Protein AF-A0A4Q2RFX4-F1 (afdb_monomer)

Sequence (70 aa):
MDWQTEWTKTQQELSAASRNEHWWKCLPEERRSILGRTEYRKQCRLARQRLKSADERCRKLIRSRRESTH

pLDDT: mean 93.42, std 6.14, range [62.19, 97.44]

Radius of gyration: 16.07 Å; Cα contacts (8 Å, |Δi|>4): 31; chains: 1; bounding box: 40×20×42 Å

Foldseek 3Di:
DDLVVVLVVLVVQLVVLVVQLVCLVPPDPVRCVVCDPVSSVVSNVVSVVSNVVSVVSNVVSVVVVVVVVD

Mean predicted aligned error: 3.74 Å

Secondary structure (DSSP, 8-state):
--HHHHHHHHHHHHHHHHHHHHHHHT--HHHHHHH-HHHHHHHHHHHHHHHHHHHHHHHHHHHHHHHTT-

Organism: NCBI:txid2316527

Nearest PDB structures (foldseek):
  5xu0-assembly1_B-2  TM=8.515E-01  e=2.619E+00  Streptococcus pneumoniae
  5xu0-assembly1_C-2  TM=8.433E-01  e=3.523E+00  Streptococcus pneumoniae
  8akt-assembly1_0  TM=5.911E-01  e=8.088E+00  Synechocystis sp. PCC 6803

Solvent-accessible surface area (backbone atoms only — not comparable to full-atom values): 3815 Å² total; per-residue (Å²): 131,63,65,67,62,55,49,52,52,41,50,52,50,30,54,51,27,47,52,50,33,50,49,57,73,68,53,53,66,74,64,42,58,76,58,30,74,67,52,44,51,51,51,46,51,50,29,49,51,50,26,52,55,29,49,51,50,48,53,48,52,54,49,54,52,54,66,74,74,109

Structure (mmCIF, N/CA/C/O backbone):
data_AF-A0A4Q2RFX4-F1
#
_entry.id   AF-A0A4Q2RFX4-F1
#
loop_
_atom_site.group_PDB
_atom_site.id
_atom_site.type_symbol
_atom_site.label_atom_id
_atom_site.label_alt_id
_atom_site.label_comp_id
_atom_site.label_asym_id
_atom_site.label_entity_id
_atom_site.label_seq_id
_atom_site.pdbx_PDB_ins_code
_atom_site.Cartn_x
_atom_site.Cartn_y
_atom_site.Cartn_z
_atom_site.occupancy
_atom_site.B_iso_or_equiv
_atom_site.auth_seq_id
_atom_site.auth_comp_id
_atom_site.auth_asym_id
_atom_site.auth_atom_id
_atom_site.pdbx_PDB_model_num
ATOM 1 N N . MET A 1 1 ? -11.297 -11.733 18.088 1.00 62.38 1 MET A N 1
ATOM 2 C CA . MET A 1 1 ? -9.912 -11.349 17.739 1.00 62.38 1 MET A CA 1
ATOM 3 C C . MET A 1 1 ? -9.514 -10.181 18.621 1.00 62.38 1 MET A C 1
ATOM 5 O O . MET A 1 1 ? -10.378 -9.368 18.925 1.00 62.38 1 MET A O 1
ATOM 9 N N . ASP A 1 2 ? -8.262 -10.123 19.071 1.00 88.81 2 ASP A N 1
ATOM 10 C CA . ASP A 1 2 ? -7.755 -8.990 19.848 1.00 88.81 2 ASP A CA 1
ATOM 11 C C . ASP A 1 2 ? -7.604 -7.756 18.943 1.00 88.81 2 ASP A C 1
ATOM 13 O O . ASP A 1 2 ? -6.823 -7.765 17.987 1.00 88.81 2 ASP A O 1
ATOM 17 N N . TRP A 1 3 ? -8.368 -6.704 19.249 1.00 88.88 3 TRP A N 1
ATOM 18 C CA . TRP A 1 3 ? -8.348 -5.446 18.505 1.00 88.88 3 TRP A CA 1
ATOM 19 C C . TRP A 1 3 ? -6.946 -4.833 18.465 1.00 88.88 3 TRP A C 1
ATOM 21 O O . TRP A 1 3 ? -6.557 -4.288 17.435 1.00 88.88 3 TRP A O 1
ATOM 31 N N . GLN A 1 4 ? -6.166 -4.957 19.545 1.00 91.25 4 GLN A N 1
ATOM 32 C CA . GLN A 1 4 ? -4.824 -4.384 19.611 1.00 91.25 4 GLN A CA 1
ATOM 33 C C . GLN A 1 4 ? -3.877 -5.072 18.620 1.00 91.25 4 GLN A C 1
ATOM 35 O O . GLN A 1 4 ? -3.124 -4.403 17.904 1.00 91.25 4 GLN A O 1
ATOM 40 N N . THR A 1 5 ? -3.945 -6.401 18.533 1.00 94.38 5 THR A N 1
ATOM 41 C CA . THR A 1 5 ? -3.182 -7.192 17.560 1.00 94.38 5 THR A CA 1
ATOM 42 C C . THR A 1 5 ? -3.565 -6.840 16.117 1.00 94.38 5 THR A C 1
ATOM 44 O O . THR A 1 5 ? -2.692 -6.591 15.281 1.00 94.38 5 THR A O 1
ATOM 47 N N . GLU A 1 6 ? -4.864 -6.766 15.815 1.00 93.00 6 GLU A N 1
ATOM 48 C CA . GLU A 1 6 ? -5.359 -6.434 14.471 1.00 93.00 6 GLU A CA 1
ATOM 49 C C . GLU A 1 6 ? -5.012 -4.992 14.061 1.00 93.00 6 GLU A C 1
ATOM 51 O O . GLU A 1 6 ? -4.581 -4.737 12.929 1.00 93.00 6 GLU A O 1
ATOM 56 N N . TRP A 1 7 ? -5.127 -4.053 15.001 1.00 94.06 7 TRP A N 1
ATOM 57 C CA . TRP A 1 7 ? -4.732 -2.661 14.827 1.00 94.06 7 TRP A CA 1
ATOM 58 C C . TRP A 1 7 ? -3.239 -2.531 14.526 1.00 94.06 7 TRP A C 1
ATOM 60 O O . TRP A 1 7 ? -2.864 -1.915 13.526 1.00 94.06 7 TRP A O 1
ATOM 70 N N . THR A 1 8 ? -2.391 -3.173 15.332 1.00 95.75 8 THR A N 1
ATOM 71 C CA . THR A 1 8 ? -0.930 -3.141 15.168 1.00 95.75 8 THR A CA 1
ATOM 72 C C . THR A 1 8 ? -0.516 -3.682 13.802 1.00 95.75 8 THR A C 1
ATOM 74 O O . THR A 1 8 ? 0.253 -3.037 13.087 1.00 95.75 8 THR A O 1
ATOM 77 N N . LYS A 1 9 ? -1.073 -4.828 13.389 1.00 95.75 9 LYS A N 1
ATOM 78 C CA . LYS A 1 9 ? -0.816 -5.401 12.062 1.00 95.75 9 LYS A CA 1
ATOM 79 C C . LYS A 1 9 ? -1.220 -4.435 10.946 1.00 95.75 9 LYS A C 1
ATOM 81 O O . LYS A 1 9 ? -0.451 -4.193 10.019 1.00 95.75 9 LYS A O 1
ATOM 86 N N . THR A 1 10 ? -2.405 -3.842 11.051 1.00 94.25 10 THR A N 1
ATOM 87 C CA . THR A 1 10 ? -2.921 -2.936 10.017 1.00 94.25 10 THR A CA 1
ATOM 88 C C . THR A 1 10 ? -2.099 -1.645 9.926 1.00 94.25 10 THR A C 1
ATOM 90 O O . THR A 1 10 ? -1.830 -1.167 8.823 1.00 94.25 10 THR A O 1
ATOM 93 N N . GLN A 1 11 ? -1.608 -1.121 11.054 1.00 96.19 11 GLN A N 1
ATOM 94 C CA . GLN A 1 11 ? -0.659 -0.005 11.061 1.00 96.19 11 GLN A CA 1
ATOM 95 C C . GLN A 1 11 ? 0.682 -0.371 10.413 1.00 96.19 11 GLN A C 1
ATOM 97 O O . GLN A 1 11 ? 1.192 0.403 9.603 1.00 96.19 11 GLN A O 1
ATOM 102 N N . GLN A 1 12 ? 1.239 -1.549 10.708 1.00 96.50 12 GLN A N 1
ATOM 103 C CA . GLN A 1 12 ? 2.479 -2.013 10.073 1.00 96.50 12 GLN A CA 1
ATOM 104 C C . GLN A 1 12 ? 2.329 -2.124 8.550 1.00 96.50 12 GLN A C 1
ATOM 106 O O . GLN A 1 12 ? 3.216 -1.699 7.804 1.00 96.50 12 GLN A O 1
ATOM 111 N N . GLU A 1 13 ? 1.192 -2.640 8.080 1.00 95.31 13 GLU A N 1
ATOM 112 C CA . GLU A 1 13 ? 0.874 -2.713 6.654 1.00 95.31 13 GLU A CA 1
ATOM 113 C C . GLU A 1 13 ? 0.766 -1.322 6.013 1.00 95.31 13 GLU A C 1
ATOM 115 O O . GLU A 1 13 ? 1.287 -1.115 4.913 1.00 95.31 13 GLU A O 1
ATOM 120 N N . LEU A 1 14 ? 0.156 -0.351 6.702 1.00 97.38 14 LEU A N 1
ATOM 121 C CA . LEU A 1 14 ? 0.094 1.037 6.241 1.00 97.38 14 LEU A CA 1
ATOM 122 C C . LEU A 1 14 ? 1.493 1.656 6.130 1.00 97.38 14 LEU A C 1
ATOM 124 O O . LEU A 1 14 ? 1.836 2.235 5.095 1.00 97.38 14 LEU A O 1
ATOM 128 N N . SER A 1 15 ? 2.333 1.492 7.153 1.00 97.31 15 SER A N 1
ATOM 129 C CA . SER A 1 15 ? 3.715 1.978 7.138 1.00 97.31 15 SER A CA 1
ATOM 130 C C . SER A 1 15 ? 4.543 1.326 6.026 1.00 97.31 15 SER A C 1
ATOM 132 O O . SER A 1 15 ? 5.323 2.002 5.352 1.00 97.31 15 SER A O 1
ATOM 134 N N . ALA A 1 16 ? 4.374 0.024 5.784 1.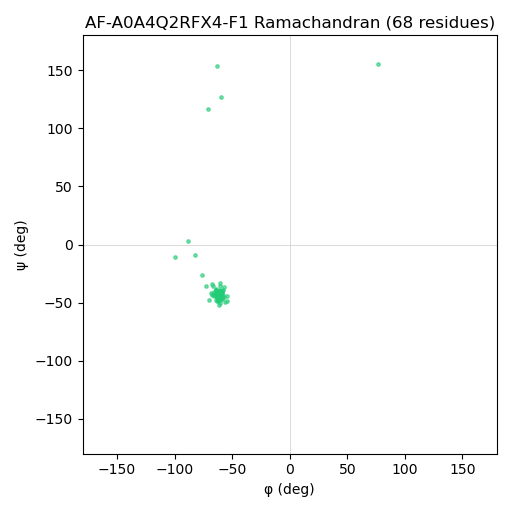00 96.75 16 ALA A N 1
ATOM 135 C CA . ALA A 1 16 ? 5.041 -0.676 4.688 1.00 96.75 16 ALA A CA 1
ATOM 136 C C . ALA A 1 16 ? 4.575 -0.174 3.311 1.00 96.75 16 ALA A C 1
ATOM 138 O O . ALA A 1 16 ? 5.408 0.098 2.443 1.00 96.75 16 ALA A O 1
ATOM 139 N N . ALA A 1 17 ? 3.266 0.008 3.117 1.00 96.31 17 ALA A N 1
ATOM 140 C CA . ALA A 1 17 ? 2.711 0.534 1.873 1.00 96.31 17 ALA A CA 1
ATOM 141 C C . ALA A 1 17 ? 3.170 1.975 1.600 1.00 96.31 17 ALA A C 1
ATOM 143 O O . ALA A 1 17 ? 3.505 2.301 0.462 1.00 96.31 17 ALA A O 1
ATOM 144 N N . SER A 1 18 ? 3.250 2.809 2.641 1.00 97.44 18 SER A N 1
ATOM 145 C CA . SER A 1 18 ? 3.745 4.186 2.552 1.00 97.44 18 SER A CA 1
ATOM 146 C C . SER A 1 18 ? 5.212 4.234 2.118 1.0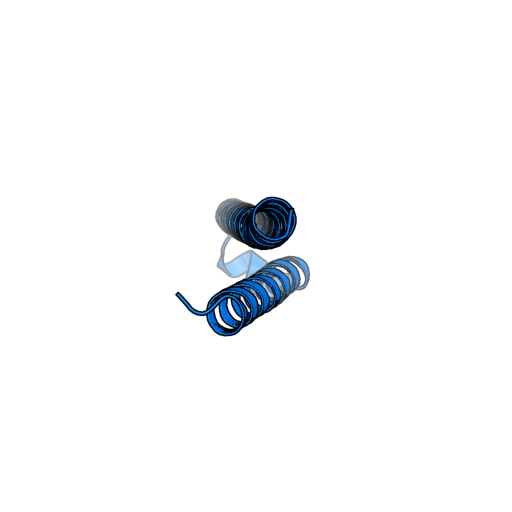0 97.44 18 SER A C 1
ATOM 148 O O . SER A 1 18 ? 5.549 4.909 1.145 1.00 97.44 18 SER A O 1
ATOM 150 N N . ARG A 1 19 ? 6.081 3.434 2.756 1.00 97.06 19 ARG A N 1
ATOM 151 C CA . ARG A 1 19 ? 7.496 3.320 2.361 1.00 97.06 19 ARG A CA 1
ATOM 152 C C . ARG A 1 19 ? 7.657 2.854 0.915 1.00 97.06 19 ARG A C 1
ATOM 154 O O . ARG A 1 19 ? 8.490 3.393 0.197 1.00 97.06 19 ARG A O 1
ATOM 161 N N . ASN A 1 20 ? 6.851 1.885 0.482 1.00 95.88 20 ASN A N 1
ATOM 162 C CA . ASN A 1 20 ? 6.875 1.389 -0.893 1.00 95.88 20 ASN A CA 1
ATOM 163 C C . ASN A 1 20 ? 6.461 2.481 -1.896 1.00 95.88 20 ASN A C 1
ATOM 165 O O . ASN A 1 20 ? 7.151 2.718 -2.881 1.00 95.88 20 ASN A O 1
ATOM 169 N N . GLU A 1 21 ? 5.366 3.196 -1.632 1.00 97.31 21 GLU A N 1
ATOM 170 C CA . GLU A 1 21 ? 4.911 4.297 -2.492 1.00 97.31 21 GLU A CA 1
ATOM 171 C C . GLU A 1 21 ? 5.955 5.415 -2.599 1.00 97.31 21 GLU A C 1
ATOM 173 O O . GLU A 1 21 ? 6.247 5.883 -3.704 1.00 97.31 21 GLU A O 1
ATOM 178 N N . HIS A 1 22 ? 6.581 5.771 -1.474 1.00 96.81 22 HIS A N 1
ATOM 179 C CA . HIS A 1 22 ? 7.675 6.733 -1.439 1.00 96.81 22 HIS A CA 1
ATOM 180 C C . HIS A 1 22 ? 8.894 6.249 -2.234 1.00 96.81 22 HIS A C 1
ATOM 182 O O . HIS A 1 22 ? 9.451 7.012 -3.020 1.00 96.81 22 HIS A O 1
ATOM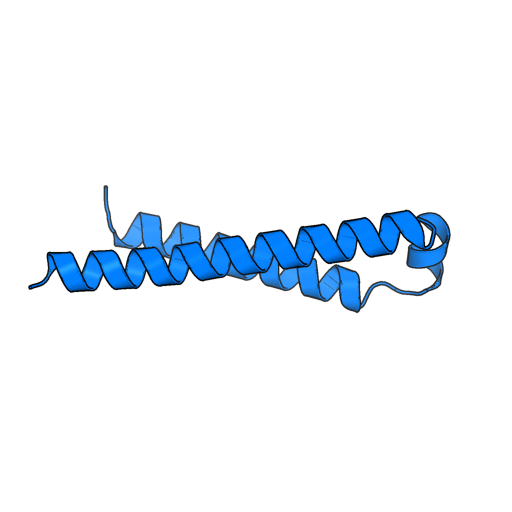 188 N N . TRP A 1 23 ? 9.275 4.976 -2.093 1.00 95.81 23 TRP A N 1
ATOM 189 C CA . TRP A 1 23 ? 10.389 4.391 -2.839 1.00 95.81 23 TRP A CA 1
ATOM 190 C C . TRP A 1 23 ? 10.188 4.517 -4.352 1.00 95.81 23 TRP A C 1
ATOM 192 O O . TRP A 1 23 ? 11.089 4.969 -5.054 1.00 95.81 23 TRP A O 1
ATOM 202 N N . TRP A 1 24 ? 8.984 4.218 -4.853 1.00 94.44 24 TRP A N 1
ATOM 203 C CA . TRP A 1 24 ? 8.676 4.387 -6.274 1.00 94.44 24 TRP A CA 1
ATOM 204 C C . TRP A 1 24 ? 8.768 5.848 -6.724 1.00 94.44 24 TRP A C 1
ATOM 20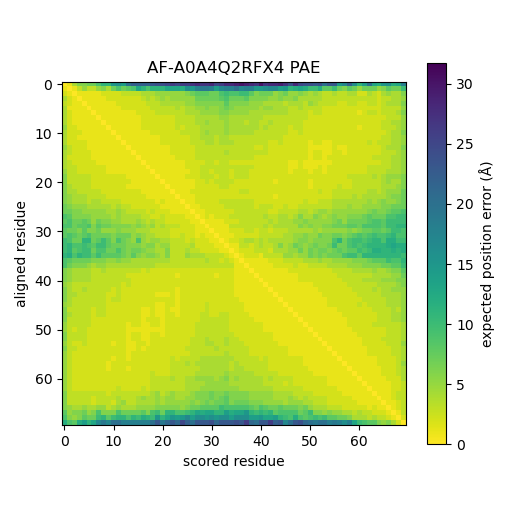6 O O . TRP A 1 24 ? 9.309 6.112 -7.793 1.00 94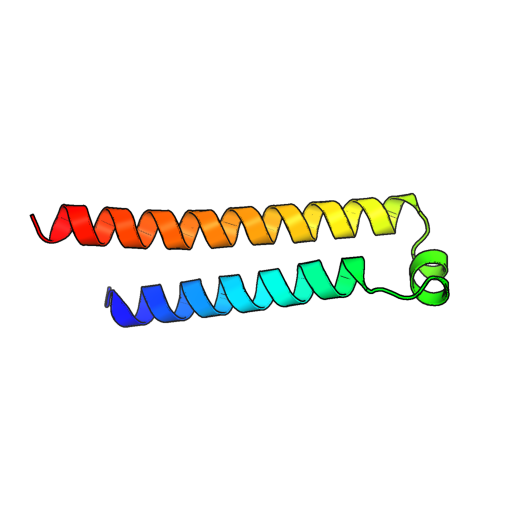.44 24 TRP A O 1
ATOM 216 N N . LYS A 1 25 ? 8.301 6.811 -5.919 1.00 92.44 25 LYS A N 1
ATOM 217 C CA . LYS A 1 25 ? 8.429 8.248 -6.234 1.00 92.44 25 LYS A CA 1
ATOM 218 C C . LYS A 1 25 ? 9.882 8.718 -6.276 1.00 92.44 25 LYS A C 1
ATOM 220 O O . LYS A 1 25 ? 10.237 9.517 -7.141 1.00 92.44 25 LYS A O 1
ATOM 225 N N . CYS A 1 26 ? 10.706 8.217 -5.364 1.00 95.00 26 CYS A N 1
ATOM 226 C CA . CYS A 1 26 ? 12.113 8.590 -5.227 1.00 95.00 26 CYS A CA 1
ATOM 227 C C . CYS A 1 26 ? 13.053 7.734 -6.085 1.00 95.00 26 CYS A C 1
ATOM 229 O O . CYS A 1 26 ? 14.266 7.913 -6.020 1.00 95.00 26 CYS A O 1
ATOM 231 N N . LEU A 1 27 ? 12.517 6.815 -6.896 1.00 93.50 27 LEU A N 1
ATOM 232 C CA . LEU A 1 27 ? 13.323 5.928 -7.726 1.00 93.50 27 LEU A CA 1
ATOM 233 C C . LEU A 1 27 ? 14.189 6.748 -8.704 1.00 93.50 27 LEU A C 1
ATOM 235 O O . LEU A 1 27 ? 13.618 7.561 -9.430 1.00 93.50 27 LEU A O 1
ATOM 239 N N . PRO A 1 28 ? 15.518 6.550 -8.775 1.00 93.94 28 PRO A N 1
ATOM 240 C CA . PRO A 1 28 ? 16.383 7.280 -9.704 1.00 93.94 28 PRO A CA 1
ATOM 241 C C . PRO A 1 28 ? 16.054 7.005 -11.176 1.00 93.94 28 PRO A C 1
ATOM 243 O O . PRO A 1 28 ? 15.567 5.925 -11.519 1.00 93.94 28 PRO A O 1
ATOM 246 N N . GLU A 1 29 ? 16.354 7.956 -12.062 1.00 90.94 29 GLU A N 1
ATOM 247 C CA . GLU A 1 29 ? 16.046 7.857 -13.497 1.00 90.94 29 GLU A CA 1
ATOM 248 C C . GLU A 1 29 ? 16.691 6.640 -14.170 1.00 90.94 29 GLU A C 1
ATOM 250 O O . GLU A 1 29 ? 16.020 5.939 -14.921 1.00 90.94 29 GLU A O 1
ATOM 255 N N . GLU A 1 30 ? 17.933 6.308 -13.819 1.00 93.12 30 GLU A N 1
ATOM 256 C CA . GLU A 1 30 ? 18.644 5.117 -14.307 1.00 93.12 30 GLU A CA 1
ATOM 257 C C . GLU A 1 30 ? 17.841 3.834 -14.047 1.00 93.12 30 GLU A C 1
ATOM 259 O O . GLU A 1 30 ? 17.651 2.998 -14.930 1.00 93.12 30 GLU A O 1
ATOM 264 N N . ARG A 1 31 ? 17.281 3.706 -12.838 1.00 90.69 31 ARG A N 1
ATOM 265 C CA . ARG A 1 31 ? 16.441 2.566 -12.447 1.00 90.69 31 ARG A CA 1
ATOM 266 C C . ARG A 1 31 ? 15.065 2.614 -13.111 1.00 90.69 31 ARG A C 1
ATOM 268 O O . ARG A 1 31 ? 14.535 1.565 -13.473 1.00 90.69 31 ARG A O 1
ATOM 275 N N . ARG A 1 32 ? 14.490 3.808 -13.301 1.00 91.25 32 ARG A N 1
ATOM 276 C CA . ARG A 1 32 ? 13.228 3.987 -14.047 1.00 91.25 32 ARG A CA 1
ATOM 277 C C . ARG A 1 32 ? 13.380 3.593 -15.515 1.00 91.25 32 ARG A C 1
ATOM 279 O O . ARG A 1 32 ? 12.458 3.003 -16.071 1.00 91.25 32 ARG A O 1
ATOM 286 N N . SER A 1 33 ? 14.524 3.905 -16.121 1.00 88.44 33 SER A N 1
ATOM 287 C CA . SER A 1 33 ? 14.826 3.601 -17.520 1.00 88.44 33 SER A CA 1
ATOM 288 C C . SER A 1 33 ? 14.853 2.091 -17.770 1.00 88.44 33 SER A C 1
ATOM 290 O O . SER A 1 33 ? 14.208 1.624 -18.704 1.00 88.44 33 SER A O 1
ATOM 292 N N . ILE A 1 34 ? 15.460 1.316 -16.859 1.00 92.75 34 ILE A N 1
ATOM 293 C CA . ILE A 1 34 ? 15.500 -0.160 -16.924 1.00 92.75 34 ILE A CA 1
ATOM 294 C C . ILE A 1 34 ? 14.093 -0.780 -16.955 1.00 92.75 34 ILE A C 1
ATOM 296 O O . ILE A 1 34 ? 13.856 -1.745 -17.675 1.00 92.75 34 ILE A O 1
ATOM 300 N N . LEU A 1 35 ? 13.149 -0.236 -16.183 1.00 90.25 35 LEU A N 1
ATOM 301 C CA . LEU A 1 35 ? 11.763 -0.720 -16.163 1.00 90.25 35 LEU A CA 1
ATOM 302 C C . LEU A 1 35 ? 10.961 -0.274 -17.392 1.00 90.25 35 LEU A C 1
ATOM 304 O O . LEU A 1 35 ? 9.970 -0.902 -17.758 1.00 90.25 35 LEU A O 1
ATOM 308 N N . GLY A 1 36 ? 11.352 0.840 -18.006 1.00 93.06 36 GLY A N 1
ATOM 309 C CA . GLY A 1 36 ? 10.559 1.526 -19.012 1.00 93.06 36 GLY A CA 1
ATOM 310 C C . GLY A 1 36 ? 9.399 2.337 -18.416 1.00 93.06 36 GLY A C 1
ATOM 311 O O . GLY A 1 36 ? 8.866 2.077 -17.332 1.00 93.06 36 GLY A O 1
ATOM 312 N N . ARG A 1 37 ? 8.967 3.361 -19.166 1.00 91.12 37 ARG A N 1
ATOM 313 C CA . ARG A 1 37 ? 7.980 4.363 -18.716 1.00 91.12 37 ARG A CA 1
ATOM 314 C C . ARG A 1 37 ? 6.631 3.755 -18.322 1.00 91.12 37 ARG A C 1
ATOM 316 O O . ARG A 1 37 ? 6.009 4.214 -17.362 1.00 91.12 37 ARG A O 1
ATOM 323 N N . THR A 1 38 ? 6.159 2.764 -19.075 1.00 94.06 38 THR A N 1
ATOM 324 C CA . THR A 1 38 ? 4.850 2.131 -18.860 1.00 94.06 38 THR A CA 1
ATOM 325 C C . THR A 1 38 ? 4.842 1.287 -17.593 1.00 94.06 38 THR A C 1
ATOM 327 O O . THR A 1 38 ? 3.946 1.450 -16.762 1.00 94.06 38 THR A O 1
ATOM 330 N N . GLU A 1 39 ? 5.855 0.441 -17.405 1.00 95.44 39 GLU A N 1
ATOM 331 C CA . GLU A 1 39 ? 5.936 -0.426 -16.230 1.00 95.44 39 GLU A CA 1
ATOM 332 C C . GLU A 1 39 ? 6.171 0.398 -14.962 1.00 95.44 39 GLU A C 1
ATOM 334 O O . GLU A 1 39 ? 5.462 0.207 -13.978 1.00 95.44 39 GLU A O 1
ATOM 339 N N . TYR A 1 40 ? 7.045 1.411 -15.002 1.00 94.88 40 TYR A N 1
ATOM 340 C CA . TYR A 1 40 ? 7.222 2.334 -13.877 1.00 94.88 40 TYR A CA 1
ATOM 341 C C . TYR A 1 40 ? 5.895 2.986 -13.449 1.00 94.88 40 TYR A C 1
ATOM 343 O O . TYR A 1 40 ? 5.522 2.949 -12.275 1.00 94.88 40 TYR A O 1
ATOM 351 N N . ARG A 1 41 ? 5.117 3.520 -14.403 1.00 94.56 41 ARG A N 1
ATOM 352 C CA . ARG A 1 41 ? 3.797 4.111 -14.114 1.00 94.56 41 ARG A CA 1
ATOM 353 C C . ARG A 1 41 ? 2.824 3.099 -13.513 1.00 94.56 41 ARG A C 1
ATOM 355 O O . ARG A 1 41 ? 2.076 3.448 -12.596 1.00 94.56 41 ARG A O 1
ATOM 362 N N . LYS A 1 42 ? 2.823 1.862 -14.015 1.00 96.62 42 LYS A N 1
ATOM 363 C CA . LYS A 1 42 ? 2.002 0.770 -13.480 1.00 96.62 42 LYS A CA 1
ATOM 364 C C . LYS A 1 42 ? 2.383 0.463 -12.032 1.00 96.62 42 LYS A C 1
ATOM 366 O O . LYS A 1 42 ? 1.494 0.412 -11.185 1.00 96.62 42 LYS A O 1
ATOM 371 N N . GLN A 1 43 ? 3.674 0.351 -11.727 1.00 95.94 43 GLN A N 1
ATOM 372 C CA . GLN A 1 43 ? 4.158 0.099 -10.369 1.00 95.94 43 GLN A CA 1
ATOM 373 C C . GLN A 1 43 ? 3.819 1.247 -9.409 1.00 95.94 43 GLN A C 1
ATOM 375 O O . GLN A 1 43 ? 3.273 1.001 -8.332 1.00 95.94 43 GLN A O 1
ATOM 380 N N . CYS A 1 44 ? 3.993 2.508 -9.824 1.00 95.94 44 CYS A N 1
ATOM 381 C CA . CYS A 1 44 ? 3.546 3.665 -9.040 1.00 95.94 44 CYS A CA 1
ATOM 382 C C . CYS A 1 44 ? 2.036 3.629 -8.752 1.00 95.94 44 CYS A C 1
ATOM 384 O O . CYS A 1 44 ? 1.604 3.909 -7.631 1.00 95.94 44 CYS A O 1
ATOM 386 N N . ARG A 1 45 ? 1.213 3.279 -9.753 1.00 97.25 45 ARG A N 1
ATOM 387 C CA . ARG A 1 45 ? -0.244 3.163 -9.589 1.00 97.25 45 ARG A CA 1
ATOM 388 C C . ARG A 1 45 ? -0.603 2.063 -8.592 1.00 97.25 45 ARG A C 1
ATOM 390 O O . ARG A 1 45 ? -1.428 2.304 -7.713 1.00 97.25 45 ARG A O 1
ATOM 397 N N . LEU A 1 46 ? 0.027 0.895 -8.703 1.00 97.00 46 LEU A N 1
ATOM 398 C CA . LEU A 1 46 ? -0.181 -0.229 -7.789 1.00 97.00 46 LEU A CA 1
ATOM 399 C C . LEU A 1 46 ? 0.235 0.125 -6.357 1.00 97.00 46 LEU A C 1
ATOM 401 O O . LEU A 1 46 ? -0.515 -0.145 -5.420 1.00 97.00 46 LEU A O 1
ATOM 405 N N . ALA A 1 47 ? 1.385 0.778 -6.174 1.00 96.75 47 ALA A N 1
ATOM 406 C CA . ALA A 1 47 ? 1.850 1.216 -4.861 1.00 96.75 47 ALA A CA 1
ATOM 407 C C . ALA A 1 47 ? 0.870 2.209 -4.214 1.00 96.75 47 ALA A C 1
ATOM 409 O O . ALA A 1 47 ? 0.489 2.040 -3.055 1.00 96.75 47 ALA A O 1
ATOM 410 N N . ARG A 1 48 ? 0.366 3.181 -4.987 1.00 96.94 48 ARG A N 1
ATOM 411 C CA . ARG A 1 48 ? -0.657 4.127 -4.517 1.00 96.94 48 ARG A CA 1
AT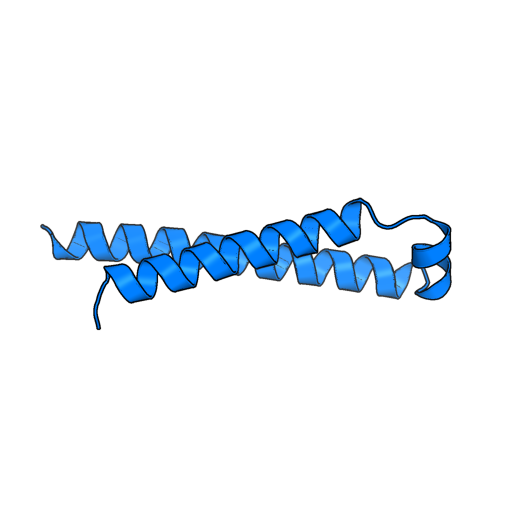OM 412 C C . ARG A 1 48 ? -1.974 3.441 -4.158 1.00 96.94 48 ARG A C 1
ATOM 414 O O . ARG A 1 48 ? -2.580 3.788 -3.147 1.00 96.94 48 ARG A O 1
ATOM 421 N N . GLN A 1 49 ? -2.429 2.485 -4.968 1.00 97.38 49 GLN A N 1
ATOM 422 C CA . GLN A 1 49 ? -3.641 1.715 -4.674 1.00 97.38 49 GLN A CA 1
ATOM 423 C C . GLN A 1 49 ? -3.492 0.932 -3.367 1.00 97.38 49 GLN A C 1
ATOM 425 O O . GLN A 1 49 ? -4.367 1.018 -2.512 1.00 97.38 49 GLN A O 1
ATOM 430 N N . ARG A 1 50 ? -2.356 0.253 -3.170 1.00 96.31 50 ARG A N 1
ATOM 431 C CA . ARG A 1 50 ? -2.057 -0.475 -1.927 1.00 96.31 50 ARG A CA 1
ATOM 432 C C . ARG A 1 50 ? -2.043 0.444 -0.708 1.00 96.31 50 ARG A C 1
ATOM 434 O O . ARG A 1 50 ? -2.630 0.090 0.310 1.00 96.31 50 ARG A O 1
ATOM 441 N N . LEU A 1 51 ? -1.431 1.625 -0.822 1.00 97.38 51 LEU A N 1
ATOM 442 C CA . LEU A 1 51 ? -1.435 2.629 0.244 1.00 97.38 51 LEU A CA 1
ATOM 443 C C . LEU A 1 51 ? -2.862 3.073 0.592 1.00 97.38 51 LEU A C 1
ATOM 445 O O . LEU A 1 51 ? -3.237 3.050 1.761 1.00 97.38 51 LEU A O 1
ATOM 449 N N . LYS A 1 52 ? -3.680 3.400 -0.416 1.00 97.31 52 LYS A N 1
ATOM 450 C CA 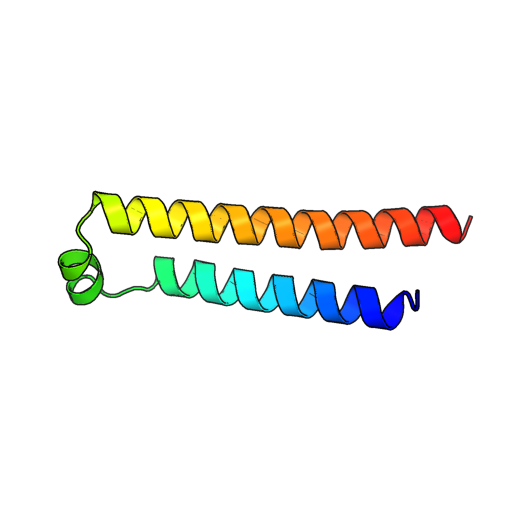. LYS A 1 52 ? -5.083 3.789 -0.213 1.00 97.31 52 LYS A CA 1
ATOM 451 C C . LYS A 1 52 ? -5.885 2.684 0.483 1.00 97.31 52 LYS A C 1
ATOM 453 O O . LYS A 1 52 ? -6.610 2.964 1.429 1.00 97.31 52 LYS A O 1
ATOM 458 N N . SER A 1 53 ? -5.732 1.435 0.046 1.00 96.56 53 SER A N 1
ATOM 459 C CA . SER A 1 53 ? -6.428 0.292 0.644 1.00 96.56 53 SER A CA 1
ATOM 460 C C . SER A 1 53 ? -5.955 -0.019 2.068 1.00 96.56 53 SER A C 1
ATOM 462 O O . SER A 1 53 ? -6.748 -0.462 2.893 1.00 96.56 53 SER A O 1
ATOM 464 N N . ALA A 1 54 ? -4.675 0.191 2.391 1.00 95.50 54 ALA A N 1
ATOM 465 C CA . ALA A 1 54 ? -4.187 0.068 3.765 1.00 95.50 54 ALA A CA 1
ATOM 466 C C . ALA A 1 54 ? -4.760 1.174 4.670 1.00 95.50 54 ALA A C 1
ATOM 468 O O . ALA A 1 54 ? -5.245 0.874 5.758 1.00 95.50 54 ALA A O 1
ATOM 469 N N . ASP A 1 55 ? -4.788 2.421 4.191 1.00 97.06 55 ASP A N 1
ATOM 470 C CA . ASP A 1 55 ? -5.358 3.558 4.926 1.00 97.06 55 ASP A CA 1
ATOM 471 C C . ASP A 1 55 ? -6.859 3.364 5.196 1.00 97.06 55 ASP A C 1
ATOM 473 O O . ASP A 1 55 ? -7.338 3.555 6.314 1.00 97.06 55 ASP A O 1
ATOM 477 N N . GLU A 1 56 ? -7.606 2.892 4.197 1.00 97.44 56 GLU A N 1
ATOM 478 C CA . GLU A 1 56 ? -9.028 2.578 4.341 1.00 97.44 56 GLU A CA 1
ATOM 479 C C . GLU A 1 56 ? -9.282 1.496 5.401 1.00 97.44 56 GLU A C 1
ATOM 481 O O . GLU A 1 56 ? -10.212 1.622 6.200 1.00 97.44 56 GLU A O 1
ATOM 486 N N . ARG A 1 57 ? -8.422 0.471 5.476 1.00 95.56 57 ARG A N 1
ATOM 487 C CA . ARG A 1 57 ? -8.501 -0.563 6.519 1.00 95.56 57 ARG A CA 1
ATOM 488 C C . ARG A 1 57 ? -8.248 0.006 7.913 1.00 95.56 57 ARG A C 1
ATOM 490 O O . ARG A 1 57 ? -9.026 -0.296 8.817 1.00 95.56 57 ARG A O 1
ATOM 497 N N . CYS A 1 58 ? -7.253 0.883 8.083 1.00 95.56 58 CYS A N 1
ATOM 498 C CA . CYS A 1 58 ? -7.051 1.601 9.347 1.00 95.56 58 CYS A CA 1
ATOM 499 C C . CYS A 1 58 ? -8.313 2.376 9.756 1.00 95.56 58 CYS A C 1
ATOM 501 O O . CYS A 1 58 ? -8.786 2.243 10.885 1.00 95.56 58 CYS A O 1
ATOM 503 N N . ARG A 1 59 ? -8.896 3.153 8.833 1.00 95.88 59 ARG A N 1
ATOM 504 C CA . ARG A 1 59 ? -10.114 3.938 9.102 1.00 95.88 59 ARG A CA 1
ATOM 505 C C . ARG A 1 59 ? -11.303 3.054 9.467 1.00 95.88 59 ARG A C 1
ATOM 507 O O . ARG A 1 59 ? -12.052 3.396 10.381 1.00 95.88 59 ARG A O 1
ATOM 514 N N . LYS A 1 60 ? -11.474 1.927 8.771 1.00 95.44 60 LYS A N 1
ATOM 515 C CA . LYS A 1 60 ? -12.544 0.962 9.043 1.00 95.44 60 LYS A CA 1
ATOM 516 C C . LYS A 1 60 ? -12.404 0.358 10.440 1.00 95.44 60 LYS A C 1
ATOM 518 O O . LYS A 1 60 ? -13.383 0.356 11.174 1.00 95.44 60 LYS A O 1
ATOM 523 N N . LEU A 1 61 ? -11.199 -0.055 10.841 1.00 94.06 61 LEU A N 1
ATOM 524 C CA . LEU A 1 61 ? -10.948 -0.587 12.187 1.00 94.06 61 LEU A CA 1
ATOM 525 C C . LEU A 1 61 ? -11.245 0.427 13.292 1.00 94.06 61 LEU A C 1
ATOM 527 O O . LEU A 1 61 ? -11.862 0.074 14.296 1.00 94.06 61 LEU A O 1
ATOM 531 N N . ILE A 1 62 ? -10.848 1.690 13.106 1.00 94.25 62 ILE A N 1
ATOM 532 C CA . ILE A 1 62 ? -11.173 2.763 14.058 1.00 94.25 62 ILE A CA 1
ATOM 533 C C . ILE A 1 62 ? -12.690 2.939 14.165 1.00 94.25 62 ILE A C 1
ATOM 535 O O . ILE A 1 62 ? -13.217 3.063 15.270 1.00 94.25 62 ILE A O 1
ATOM 539 N N . ARG A 1 63 ? -13.398 2.948 13.028 1.00 95.19 63 ARG A N 1
ATOM 540 C CA . ARG A 1 63 ? -14.857 3.096 13.002 1.00 95.19 63 ARG A CA 1
ATOM 541 C C . ARG A 1 63 ? -15.546 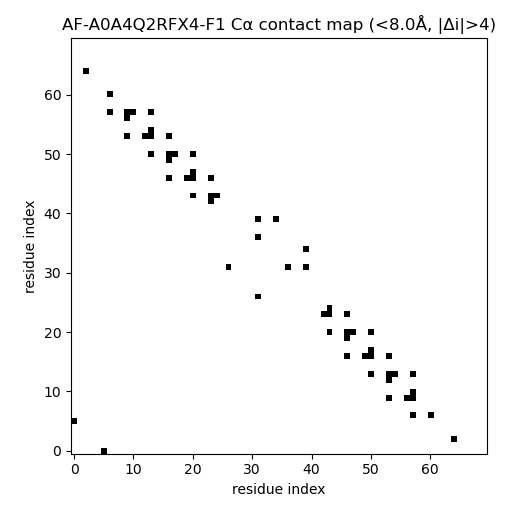1.945 13.732 1.00 95.19 63 ARG A C 1
ATOM 543 O O . ARG A 1 63 ? -16.300 2.206 14.661 1.00 95.19 63 ARG A O 1
ATOM 550 N N . SER A 1 64 ? -15.212 0.702 13.390 1.00 92.31 64 SER A N 1
ATOM 551 C CA . SER A 1 64 ? -15.788 -0.481 14.037 1.00 92.31 64 SER A CA 1
ATOM 552 C C . SER A 1 64 ? -15.496 -0.521 15.538 1.00 92.31 64 SER A C 1
ATOM 554 O O . SER A 1 64 ? -16.356 -0.917 16.321 1.00 92.31 64 SER A O 1
ATOM 556 N N . ARG A 1 65 ? -14.315 -0.055 15.972 1.00 92.19 65 ARG A N 1
ATOM 557 C CA . ARG A 1 65 ? -13.994 0.056 17.401 1.00 92.19 65 ARG A CA 1
ATOM 558 C C . ARG A 1 65 ? -14.896 1.049 18.122 1.00 92.19 65 ARG A C 1
ATOM 560 O O . ARG A 1 65 ? -15.363 0.737 19.212 1.00 92.19 65 ARG A O 1
ATOM 567 N N . ARG A 1 66 ? -15.133 2.221 17.526 1.00 92.12 66 ARG A N 1
ATOM 568 C CA . ARG A 1 66 ? -16.035 3.239 18.089 1.00 92.12 66 ARG A CA 1
ATOM 569 C C . ARG A 1 66 ? -17.458 2.704 18.193 1.00 92.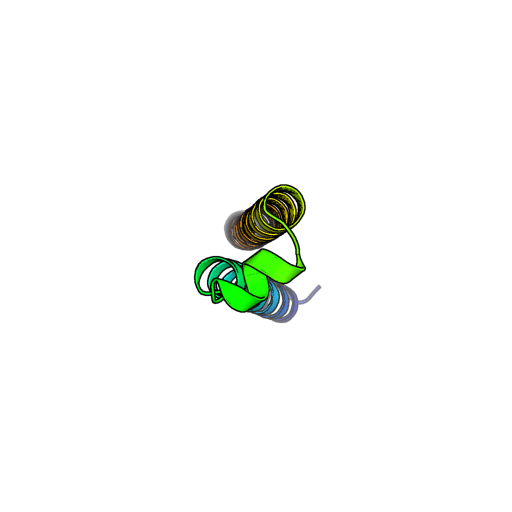12 66 ARG A C 1
ATOM 571 O O . ARG A 1 66 ? -18.036 2.777 19.264 1.00 92.12 66 ARG A O 1
ATOM 578 N N . GLU A 1 67 ? -17.966 2.101 17.122 1.00 92.44 67 GLU A N 1
ATOM 579 C CA . GLU A 1 67 ? -19.307 1.501 17.079 1.00 92.44 67 GLU A CA 1
ATOM 580 C C . GLU A 1 67 ? -19.489 0.376 18.107 1.00 92.44 67 GLU A C 1
ATOM 582 O O . GLU A 1 67 ? -20.570 0.237 18.648 1.00 92.44 67 GLU A O 1
ATOM 587 N N . SER A 1 68 ? -18.439 -0.393 18.419 1.00 85.69 68 SER A N 1
ATOM 588 C CA . SER A 1 68 ? -18.509 -1.478 19.417 1.00 85.69 68 SER A CA 1
ATOM 589 C C . SER A 1 68 ? -18.364 -1.009 20.871 1.00 85.69 68 SER A C 1
ATOM 591 O O . SER A 1 68 ? -18.461 -1.825 21.782 1.00 85.69 68 SER A O 1
ATOM 593 N N . THR A 1 69 ? -18.011 0.261 21.095 1.00 80.50 69 THR A N 1
ATOM 594 C CA . THR A 1 69 ? -17.827 0.837 22.443 1.00 80.50 69 THR A CA 1
ATOM 595 C C . THR A 1 69 ? -19.057 1.644 22.888 1.00 80.50 69 THR A C 1
ATOM 597 O O . THR A 1 69 ? -19.139 2.030 24.052 1.00 80.50 69 THR A O 1
ATOM 600 N N . HIS A 1 70 ? -19.993 1.896 21.969 1.00 62.19 70 HIS A N 1
ATOM 601 C CA . HIS A 1 70 ? -21.301 2.503 22.215 1.00 62.19 70 HIS A CA 1
ATOM 602 C C . HIS A 1 70 ? -22.379 1.425 22.316 1.00 62.19 70 HIS A C 1
ATOM 604 O O . HIS A 1 70 ? -23.339 1.661 23.080 1.00 62.19 70 HIS A O 1
#